Protein AF-0000000079302992 (afdb_homodimer)

Structure (mmCIF, N/CA/C/O backbone):
data_AF-0000000079302992-model_v1
#
loop_
_entity.id
_entity.type
_entity.pdbx_description
1 polymer 'Phage protein'
#
loop_
_atom_site.group_PDB
_atom_site.id
_atom_site.type_symbol
_atom_site.label_atom_id
_atom_site.label_alt_id
_atom_site.label_comp_id
_atom_site.label_asym_id
_atom_site.label_entity_id
_atom_site.label_seq_id
_atom_site.pdbx_PDB_ins_code
_atom_site.Cartn_x
_atom_site.Cartn_y
_atom_site.Cartn_z
_atom_site.occupancy
_atom_site.B_iso_or_equiv
_atom_site.auth_seq_id
_atom_site.auth_comp_id
_atom_site.auth_asym_id
_atom_site.auth_atom_id
_atom_site.pdbx_PDB_model_num
ATOM 1 N N . MET A 1 1 ? -8.242 -15.438 -8.922 1 84.38 1 MET A N 1
ATOM 2 C CA . MET A 1 1 ? -7.207 -14.555 -8.383 1 84.38 1 MET A CA 1
ATOM 3 C C . MET A 1 1 ? -7.672 -13.891 -7.09 1 84.38 1 MET A C 1
ATOM 5 O O . MET A 1 1 ? -8.742 -13.281 -7.055 1 84.38 1 MET A O 1
ATOM 9 N N . ALA A 1 2 ? -7.012 -14.219 -6.027 1 94 2 ALA A N 1
ATOM 10 C CA . ALA A 1 2 ? -7.34 -13.609 -4.742 1 94 2 ALA A CA 1
ATOM 11 C C . ALA A 1 2 ? -6.391 -12.461 -4.418 1 94 2 ALA A C 1
ATOM 13 O O . ALA A 1 2 ? -5.184 -12.664 -4.289 1 94 2 ALA A O 1
ATOM 14 N N . ILE A 1 3 ? -6.953 -11.305 -4.258 1 97.62 3 ILE A N 1
ATOM 15 C CA . ILE A 1 3 ? -6.125 -10.141 -3.955 1 97.62 3 ILE A CA 1
ATOM 16 C C . ILE A 1 3 ? -5.699 -10.18 -2.49 1 97.62 3 ILE A C 1
ATOM 18 O O . ILE A 1 3 ? -6.531 -10.352 -1.597 1 97.62 3 ILE A O 1
ATOM 22 N N . ILE A 1 4 ? -4.418 -10.094 -2.322 1 98.5 4 ILE A N 1
ATOM 23 C CA . ILE A 1 4 ? -3.846 -10.102 -0.981 1 98.5 4 ILE A CA 1
ATOM 24 C C . ILE A 1 4 ? -3.615 -8.672 -0.511 1 98.5 4 ILE A C 1
ATOM 26 O O . ILE A 1 4 ? -3.994 -8.305 0.605 1 98.5 4 ILE A O 1
ATOM 30 N N . ALA A 1 5 ? -2.967 -7.859 -1.36 1 98.75 5 ALA A N 1
ATOM 31 C CA . ALA A 1 5 ? -2.686 -6.457 -1.075 1 98.75 5 ALA A CA 1
ATOM 32 C C . ALA A 1 5 ? -2.98 -5.582 -2.291 1 98.75 5 ALA A C 1
ATOM 34 O O . ALA A 1 5 ? -2.74 -5.988 -3.43 1 98.75 5 ALA A O 1
ATOM 35 N N . LYS A 1 6 ? -3.49 -4.395 -2.039 1 98.88 6 LYS A N 1
ATOM 36 C CA . LYS A 1 6 ? -3.771 -3.396 -3.064 1 98.88 6 LYS A CA 1
ATOM 37 C C . LYS A 1 6 ? -3.402 -1.995 -2.584 1 98.88 6 LYS A C 1
ATOM 39 O O . LYS A 1 6 ? -3.799 -1.585 -1.491 1 98.88 6 LYS A O 1
ATOM 44 N N . THR A 1 7 ? -2.578 -1.265 -3.377 1 98.94 7 THR A N 1
ATOM 45 C CA . THR A 1 7 ? -2.27 0.136 -3.109 1 98.94 7 THR A CA 1
ATOM 46 C C . THR A 1 7 ? -2.818 1.03 -4.219 1 98.94 7 THR A C 1
ATOM 48 O O . THR A 1 7 ? -2.635 0.744 -5.402 1 98.94 7 THR A O 1
ATOM 51 N N . GLU A 1 8 ? -3.465 2.018 -3.799 1 98.81 8 GLU A N 1
ATOM 52 C CA . GLU A 1 8 ? -3.916 3.07 -4.703 1 98.81 8 GLU A CA 1
ATOM 53 C C . GLU A 1 8 ? -3.236 4.398 -4.387 1 98.81 8 GLU A C 1
ATOM 55 O O . GLU A 1 8 ? -3.236 4.844 -3.236 1 98.81 8 GLU A O 1
ATOM 60 N N . ILE A 1 9 ? -2.555 4.977 -5.336 1 98.62 9 ILE A N 1
ATOM 61 C CA . ILE A 1 9 ? -2.055 6.344 -5.289 1 98.62 9 ILE A CA 1
ATOM 62 C C . ILE A 1 9 ? -2.822 7.211 -6.285 1 98.62 9 ILE A C 1
ATOM 64 O O . ILE A 1 9 ? -2.992 6.828 -7.445 1 98.62 9 ILE A O 1
ATOM 68 N N . VAL A 1 10 ? -3.248 8.305 -5.824 1 97.94 10 VAL A N 1
ATOM 69 C CA . VAL A 1 10 ? -4.16 9.148 -6.586 1 97.94 10 VAL A CA 1
ATOM 70 C C . VAL A 1 10 ? -3.572 9.422 -7.969 1 97.94 10 VAL A C 1
ATOM 72 O O . VAL A 1 10 ? -2.4 9.789 -8.094 1 97.94 10 VAL A O 1
ATOM 75 N N . GLY A 1 11 ? -4.453 9.219 -9.023 1 97.06 11 GLY A N 1
ATOM 76 C CA . GLY A 1 11 ? -4.098 9.57 -10.383 1 97.06 11 GLY A CA 1
ATOM 77 C C . GLY A 1 11 ? -3.318 8.484 -11.102 1 97.06 11 GLY A C 1
ATOM 78 O O . GLY A 1 11 ? -2.951 8.641 -12.266 1 97.06 11 GLY A O 1
ATOM 79 N N . LEU A 1 12 ? -3.004 7.398 -10.344 1 98.5 12 LEU A N 1
ATOM 80 C CA . LEU A 1 12 ? -2.189 6.344 -10.938 1 98.5 12 LEU A CA 1
ATOM 81 C C . LEU A 1 12 ? -2.949 5.023 -10.977 1 98.5 12 LEU A C 1
ATOM 83 O O . LEU A 1 12 ? -4.008 4.898 -10.359 1 98.5 12 LEU A O 1
ATOM 87 N N . ASP A 1 13 ? -2.42 4.047 -11.734 1 98.12 13 ASP A N 1
ATOM 88 C CA . ASP A 1 13 ? -2.943 2.684 -11.711 1 98.12 13 ASP A CA 1
ATOM 89 C C . ASP A 1 13 ? -2.758 2.045 -10.336 1 98.12 13 ASP A C 1
ATOM 91 O O . ASP A 1 13 ? -1.791 2.346 -9.633 1 98.12 13 ASP A O 1
ATOM 95 N N . SER A 1 14 ? -3.627 1.142 -9.984 1 98.56 14 SER A N 1
ATOM 96 C CA . SER A 1 14 ? -3.467 0.391 -8.742 1 98.56 14 SER A CA 1
ATOM 97 C C . SER A 1 14 ? -2.273 -0.556 -8.82 1 98.56 14 SER A C 1
ATOM 99 O O . SER A 1 14 ? -1.981 -1.109 -9.883 1 98.56 14 SER A O 1
ATOM 101 N N . ILE A 1 15 ? -1.579 -0.698 -7.719 1 98.88 15 ILE A N 1
ATOM 102 C CA . ILE A 1 15 ? -0.561 -1.727 -7.539 1 98.88 15 ILE A CA 1
ATOM 103 C C . ILE A 1 15 ? -1.159 -2.922 -6.797 1 98.88 15 ILE A C 1
ATOM 105 O O . ILE A 1 15 ? -1.768 -2.762 -5.738 1 98.88 15 ILE A O 1
ATOM 109 N N . LEU A 1 16 ? -1.019 -4.152 -7.336 1 98.81 16 LEU A N 1
ATOM 110 C CA . LEU A 1 16 ?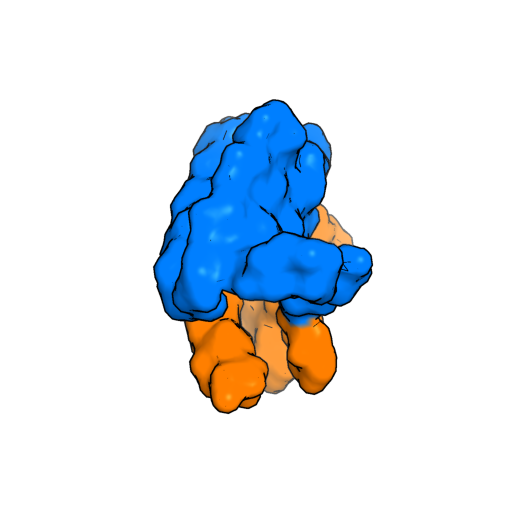 -1.707 -5.316 -6.781 1 98.81 16 LEU A CA 1
ATOM 111 C C . LEU A 1 16 ? -0.716 -6.426 -6.445 1 98.81 16 LEU A C 1
ATOM 113 O O . LEU A 1 16 ? 0.216 -6.684 -7.211 1 98.81 16 LEU A O 1
ATOM 117 N N . LEU A 1 17 ? -0.899 -7.027 -5.34 1 98.88 17 LEU A N 1
ATOM 118 C CA . LEU A 1 17 ? -0.371 -8.336 -4.992 1 98.88 17 LEU A CA 1
ATOM 119 C C . LEU A 1 17 ? -1.498 -9.352 -4.828 1 98.88 17 LEU A C 1
ATOM 121 O O . LEU A 1 17 ? -2.414 -9.148 -4.027 1 98.88 17 LEU A O 1
ATOM 125 N N . ALA A 1 18 ? -1.429 -10.453 -5.602 1 98.69 18 ALA A N 1
ATOM 126 C CA . ALA A 1 18 ? -2.494 -11.445 -5.582 1 98.69 18 ALA A CA 1
ATOM 127 C C . ALA A 1 18 ? -1.923 -12.859 -5.641 1 98.69 18 ALA A C 1
ATOM 129 O O . ALA A 1 18 ? -0.766 -13.055 -6.02 1 98.69 18 ALA A O 1
ATOM 130 N N . TYR A 1 19 ? -2.738 -13.797 -5.207 1 98.44 19 TYR A N 1
ATOM 131 C CA . TYR A 1 19 ? -2.445 -15.211 -5.414 1 98.44 19 TYR A CA 1
ATOM 132 C C . TYR A 1 19 ? -3.266 -15.773 -6.566 1 98.44 19 TYR A C 1
ATOM 134 O O . TYR A 1 19 ? -4.492 -15.633 -6.594 1 98.44 19 TYR A O 1
ATOM 142 N N . GLU A 1 20 ? -2.494 -16.328 -7.496 1 97.31 20 GLU A N 1
ATOM 143 C CA . GLU A 1 20 ? -3.154 -16.984 -8.625 1 97.31 20 GLU A CA 1
ATOM 144 C C . GLU A 1 20 ? -3.203 -18.5 -8.438 1 97.31 20 GLU A C 1
ATOM 146 O O . GLU A 1 20 ? -2.201 -19.188 -8.641 1 97.31 20 GLU A O 1
ATOM 151 N N . GLU A 1 21 ? -4.418 -19.016 -8.164 1 94.94 21 GLU A N 1
ATOM 152 C CA . GLU A 1 21 ? -4.602 -20.422 -7.816 1 94.94 21 GLU A CA 1
ATOM 153 C C . GLU A 1 21 ? -4.273 -21.344 -9 1 94.94 21 GLU A C 1
ATOM 155 O O . GLU A 1 21 ? -3.705 -22.422 -8.82 1 94.94 21 GLU A O 1
ATOM 160 N N . ALA A 1 22 ? -4.57 -20.906 -10.203 1 95.31 22 ALA A N 1
ATOM 161 C CA . ALA A 1 22 ? -4.422 -21.734 -11.398 1 95.31 22 ALA A CA 1
ATOM 162 C C . ALA A 1 22 ? -2.961 -22.109 -11.625 1 95.31 22 ALA A C 1
ATOM 164 O O . ALA A 1 22 ? -2.662 -23.219 -12.094 1 95.31 22 ALA A O 1
ATOM 165 N N . ILE A 1 23 ? -2.018 -21.219 -11.281 1 96.12 23 ILE A N 1
ATOM 166 C CA . ILE A 1 23 ? -0.597 -21.469 -11.516 1 96.12 23 ILE A CA 1
ATOM 167 C C . ILE A 1 23 ? 0.133 -21.578 -10.18 1 96.12 23 ILE A C 1
ATOM 169 O O . ILE A 1 23 ? 1.354 -21.734 -10.141 1 96.12 23 ILE A O 1
ATOM 173 N N . GLU A 1 24 ? -0.584 -21.438 -9.055 1 96.75 24 GLU A N 1
ATOM 174 C CA . GLU A 1 24 ? -0.082 -21.547 -7.688 1 96.75 24 GLU A CA 1
ATOM 175 C C . GLU A 1 24 ? 1.078 -20.578 -7.449 1 96.75 24 GLU A C 1
ATOM 177 O O . GLU A 1 24 ? 2.115 -20.969 -6.91 1 96.75 24 GLU A O 1
ATOM 182 N N . MET A 1 25 ? 0.99 -19.281 -7.91 1 98.19 25 MET A N 1
ATOM 183 C CA . MET A 1 25 ? 2.027 -18.266 -7.7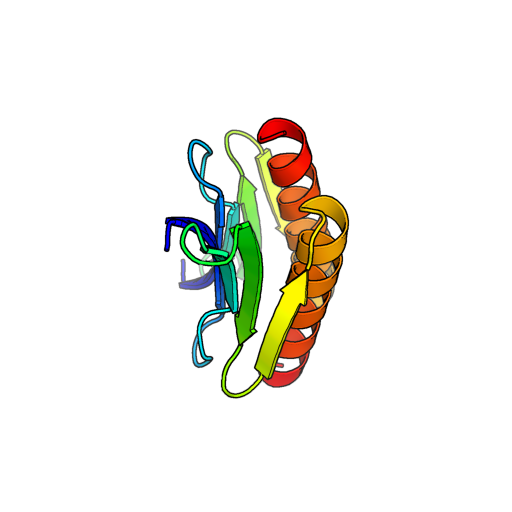73 1 98.19 25 MET A CA 1
ATOM 184 C C . MET A 1 25 ? 1.436 -16.953 -7.297 1 98.19 25 MET A C 1
ATOM 186 O O . MET A 1 25 ? 0.229 -16.734 -7.414 1 98.19 25 MET A O 1
ATOM 190 N N . TYR A 1 26 ? 2.277 -16.188 -6.77 1 98.44 26 TYR A N 1
ATOM 191 C CA . TYR A 1 26 ? 1.938 -14.805 -6.441 1 98.44 26 TYR A CA 1
ATOM 192 C C . TYR A 1 26 ? 2.244 -13.875 -7.609 1 98.44 26 TYR A C 1
ATOM 194 O O . TYR A 1 26 ? 3.27 -14.016 -8.273 1 98.44 26 TYR A O 1
ATOM 202 N N . VAL A 1 27 ? 1.284 -12.977 -7.848 1 98.75 27 VAL A N 1
ATOM 203 C CA . VAL A 1 27 ? 1.429 -12.07 -8.977 1 98.75 27 VAL A CA 1
ATOM 204 C C . VAL A 1 27 ? 1.433 -10.625 -8.484 1 98.75 27 VAL A C 1
ATOM 206 O O . VAL A 1 27 ? 0.581 -10.234 -7.684 1 98.75 27 VAL A O 1
ATOM 209 N N . VAL A 1 28 ? 2.477 -9.883 -8.945 1 98.75 28 VAL A N 1
ATOM 210 C CA . VAL A 1 28 ? 2.537 -8.438 -8.711 1 98.75 28 VAL A CA 1
ATOM 211 C C . VAL A 1 28 ? 2.275 -7.695 -10.016 1 98.75 28 VAL A C 1
ATOM 213 O O . VAL A 1 28 ? 2.865 -8.016 -11.047 1 98.75 28 VAL A O 1
ATOM 216 N N . SER A 1 29 ? 1.366 -6.695 -9.922 1 98.69 29 SER A N 1
ATOM 217 C CA . SER A 1 29 ? 1.068 -5.953 -11.141 1 98.69 29 SER A CA 1
ATOM 218 C C . SER A 1 29 ? 0.934 -4.461 -10.867 1 98.69 29 SER A C 1
ATOM 220 O O . SER A 1 29 ? 0.443 -4.062 -9.805 1 98.69 29 SER A O 1
ATOM 222 N N . TYR A 1 30 ? 1.402 -3.68 -11.812 1 98.62 30 TYR A N 1
ATOM 223 C CA . TYR A 1 30 ? 1.284 -2.227 -11.859 1 98.62 30 TYR A CA 1
ATOM 224 C C . TYR A 1 30 ? 1.378 -1.715 -13.289 1 98.62 30 TYR A C 1
ATOM 226 O O . TYR A 1 30 ? 2.443 -1.773 -13.914 1 98.62 30 TYR A O 1
ATOM 234 N N . GLY A 1 31 ? 0.218 -1.148 -13.797 1 96.81 31 GLY A N 1
ATOM 235 C CA . GLY A 1 31 ? 0.192 -0.823 -15.219 1 96.81 31 GLY A CA 1
ATOM 236 C C . GLY A 1 31 ? 0.479 -2.016 -16.109 1 96.81 31 GLY A C 1
ATOM 237 O O . GLY A 1 31 ? -0.206 -3.037 -16.031 1 96.81 31 GLY A O 1
ATOM 238 N N . GLU A 1 32 ? 1.616 -1.846 -16.922 1 97.5 32 GLU A N 1
ATOM 239 C CA . GLU A 1 32 ? 1.995 -2.916 -17.844 1 97.5 32 GLU A CA 1
ATOM 240 C C . GLU A 1 32 ? 2.936 -3.912 -17.172 1 97.5 32 GLU A C 1
ATOM 242 O O . GLU A 1 32 ? 3.227 -4.973 -17.734 1 97.5 32 GLU A O 1
ATOM 247 N N . TYR A 1 33 ? 3.393 -3.561 -16.062 1 98.19 33 TYR A N 1
ATOM 248 C CA . TYR A 1 33 ? 4.293 -4.438 -15.32 1 98.19 33 TYR A CA 1
ATOM 249 C C . TYR A 1 33 ? 3.529 -5.602 -14.695 1 98.19 33 TYR A C 1
ATOM 251 O O . TYR A 1 33 ? 2.545 -5.395 -13.977 1 98.19 33 TYR A O 1
ATOM 259 N N . ILE A 1 34 ? 3.955 -6.863 -14.953 1 98.38 34 ILE A N 1
ATOM 260 C CA . ILE A 1 34 ? 3.406 -8.07 -14.344 1 98.38 34 ILE A CA 1
ATOM 261 C C . ILE A 1 34 ? 4.523 -9.086 -14.109 1 98.38 34 ILE A C 1
ATOM 263 O O . ILE A 1 34 ? 5.266 -9.422 -15.031 1 98.38 34 ILE A O 1
ATOM 267 N N . ARG A 1 35 ? 4.664 -9.531 -12.836 1 98.5 35 ARG A N 1
ATOM 268 C CA . ARG A 1 35 ? 5.672 -10.539 -12.523 1 98.5 35 ARG A CA 1
ATOM 269 C C . ARG A 1 35 ? 5.125 -11.578 -11.547 1 98.5 35 ARG A C 1
ATOM 271 O O . ARG A 1 35 ? 4.312 -11.258 -10.68 1 98.5 35 ARG A O 1
ATOM 278 N N . GLU A 1 36 ? 5.637 -12.773 -11.688 1 98.5 36 GLU A N 1
ATOM 279 C CA . GLU A 1 36 ? 5.191 -13.891 -10.859 1 98.5 36 GLU A CA 1
ATOM 280 C C . GLU A 1 36 ? 6.289 -14.352 -9.906 1 98.5 36 GLU A C 1
ATOM 282 O O . GLU A 1 36 ? 7.469 -14.344 -10.258 1 98.5 36 GLU A O 1
ATOM 287 N N . TYR A 1 37 ? 5.949 -14.797 -8.75 1 98.31 37 TYR A N 1
ATOM 288 C CA . TYR A 1 37 ? 6.879 -15.25 -7.723 1 98.31 37 TYR A CA 1
ATOM 289 C C . TYR A 1 37 ? 6.367 -16.516 -7.035 1 98.31 37 TYR A C 1
ATOM 291 O O . TYR A 1 37 ? 5.164 -16.656 -6.816 1 98.31 37 TYR A O 1
ATOM 299 N N . LYS A 1 38 ? 7.23 -17.344 -6.625 1 97.38 38 LYS A N 1
ATOM 300 C CA . LYS A 1 38 ? 6.863 -18.547 -5.891 1 97.38 38 LYS A CA 1
ATOM 301 C C . LYS A 1 38 ? 6.648 -18.25 -4.41 1 97.38 38 LYS A C 1
ATOM 303 O O . LYS A 1 38 ? 5.844 -18.906 -3.748 1 97.38 38 LYS A O 1
ATOM 308 N N . SER A 1 39 ? 7.359 -17.281 -3.887 1 97.31 39 SER A N 1
ATOM 309 C CA . SER A 1 39 ? 7.348 -16.922 -2.473 1 97.31 39 SER A CA 1
ATOM 310 C C . SER A 1 39 ? 6.594 -15.609 -2.242 1 97.31 39 SER A C 1
ATOM 312 O O . SER A 1 39 ? 6.816 -14.625 -2.947 1 97.31 39 SER A O 1
ATOM 314 N N . ILE A 1 40 ? 5.734 -15.703 -1.213 1 97.5 40 ILE A N 1
ATOM 315 C CA . ILE A 1 40 ? 4.988 -14.492 -0.89 1 97.5 40 ILE A CA 1
ATOM 316 C C . ILE A 1 40 ? 5.953 -13.391 -0.451 1 97.5 40 ILE A C 1
ATOM 318 O O . ILE A 1 40 ? 5.742 -12.211 -0.748 1 97.5 40 ILE A O 1
ATOM 322 N N . ASP A 1 41 ? 7.043 -13.734 0.229 1 97.88 41 ASP A N 1
ATOM 323 C CA . ASP A 1 41 ? 7.996 -12.734 0.714 1 97.88 41 ASP A CA 1
ATOM 324 C C . ASP A 1 41 ? 8.695 -12.031 -0.448 1 97.88 41 ASP A C 1
ATOM 326 O O . ASP A 1 41 ? 8.867 -10.812 -0.426 1 97.88 41 ASP A O 1
ATOM 330 N N . LEU A 1 42 ? 9.055 -12.773 -1.448 1 98.31 42 LEU A N 1
ATOM 331 C CA . LEU A 1 42 ? 9.672 -12.188 -2.631 1 98.31 42 LEU A CA 1
ATOM 332 C C . LEU A 1 42 ? 8.688 -11.305 -3.385 1 98.31 42 LEU A C 1
ATOM 334 O O . LEU A 1 42 ? 9.047 -10.227 -3.859 1 98.31 42 LEU A O 1
ATOM 338 N N . ALA A 1 43 ? 7.504 -11.82 -3.498 1 98.69 43 ALA A N 1
ATOM 339 C CA . ALA A 1 43 ? 6.465 -11.047 -4.172 1 98.69 43 ALA A CA 1
ATOM 340 C C . ALA A 1 43 ? 6.215 -9.719 -3.449 1 98.69 43 ALA A C 1
ATOM 342 O O . ALA A 1 43 ? 6.074 -8.68 -4.09 1 98.69 43 ALA A O 1
ATOM 343 N N . PHE A 1 44 ? 6.184 -9.75 -2.156 1 98.81 44 PHE A N 1
ATOM 344 C CA . PHE A 1 44 ? 5.902 -8.547 -1.377 1 98.81 44 PHE A CA 1
ATOM 345 C C . PHE A 1 44 ? 7.027 -7.531 -1.525 1 98.81 44 PHE A C 1
ATOM 347 O O . PHE A 1 44 ? 6.777 -6.324 -1.596 1 98.81 44 PHE A O 1
ATOM 354 N N . GLU A 1 45 ? 8.227 -8 -1.548 1 98.62 45 GLU A N 1
ATOM 355 C CA . GLU A 1 45 ? 9.344 -7.098 -1.81 1 98.62 45 GLU A CA 1
ATOM 356 C C . GLU A 1 45 ? 9.164 -6.371 -3.139 1 98.62 45 GLU A C 1
ATOM 358 O O . GLU A 1 45 ? 9.406 -5.164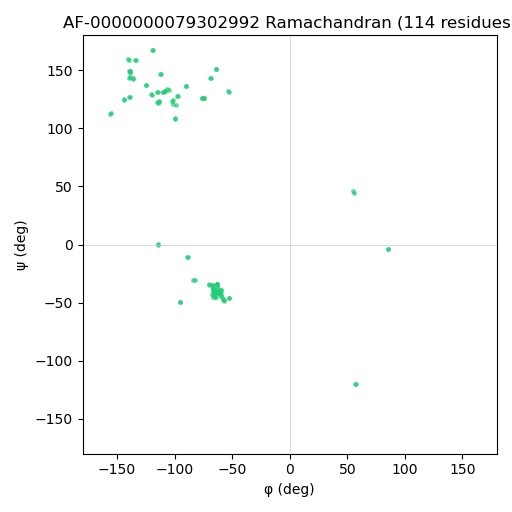 -3.23 1 98.62 45 GLU A O 1
ATOM 363 N N . CYS A 1 46 ? 8.844 -7.145 -4.168 1 98.81 46 CYS A N 1
ATOM 364 C CA . CYS A 1 46 ? 8.57 -6.551 -5.473 1 98.81 46 CYS A CA 1
ATOM 365 C C . CYS A 1 46 ? 7.402 -5.578 -5.398 1 98.81 46 CYS A C 1
ATOM 367 O O . CYS A 1 46 ? 7.453 -4.496 -5.984 1 98.81 46 CYS A O 1
ATOM 369 N N .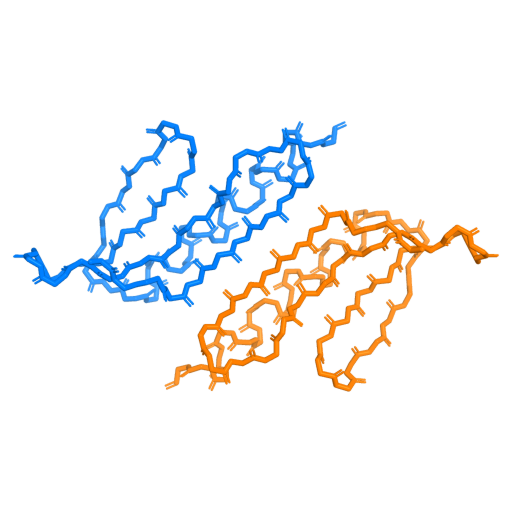 TYR A 1 47 ? 6.32 -5.961 -4.699 1 98.88 47 TYR A N 1
ATOM 370 C CA . TYR A 1 47 ? 5.152 -5.117 -4.477 1 98.88 47 TYR A CA 1
ATOM 371 C C . TYR A 1 47 ? 5.559 -3.766 -3.9 1 98.88 47 TYR A C 1
ATOM 373 O O . TYR A 1 47 ? 5.184 -2.717 -4.43 1 98.88 47 TYR A O 1
ATOM 381 N N . ILE A 1 48 ? 6.43 -3.762 -2.902 1 98.88 48 ILE A N 1
ATOM 382 C CA . ILE A 1 48 ? 6.898 -2.537 -2.262 1 98.88 48 ILE A CA 1
ATOM 383 C C . ILE A 1 48 ? 7.723 -1.72 -3.254 1 98.88 48 ILE A C 1
ATOM 385 O O . ILE A 1 48 ? 7.633 -0.491 -3.285 1 98.88 48 ILE A O 1
ATOM 389 N N . ARG A 1 49 ? 8.477 -2.322 -4.086 1 98.69 49 ARG A N 1
ATOM 390 C CA . ARG A 1 49 ? 9.25 -1.62 -5.105 1 98.69 49 ARG A CA 1
ATOM 391 C C . ARG A 1 49 ? 8.336 -0.897 -6.09 1 98.69 49 ARG A C 1
ATOM 393 O O . ARG A 1 49 ? 8.617 0.231 -6.492 1 98.69 49 ARG A O 1
ATOM 400 N N . GLN A 1 50 ? 7.273 -1.592 -6.438 1 98.81 50 GLN A N 1
ATOM 401 C CA . GLN A 1 50 ? 6.332 -0.971 -7.367 1 98.81 50 GLN A CA 1
ATOM 402 C C . GLN A 1 50 ? 5.582 0.179 -6.703 1 98.81 50 GLN A C 1
ATOM 404 O O . GLN A 1 50 ? 5.254 1.172 -7.355 1 98.81 50 GLN A O 1
ATOM 409 N N . VAL A 1 51 ? 5.277 0.079 -5.363 1 98.81 51 VAL A N 1
ATOM 410 C CA . VAL A 1 51 ? 4.664 1.183 -4.629 1 98.81 51 VAL A CA 1
ATOM 411 C C . VAL A 1 51 ? 5.598 2.391 -4.641 1 98.81 51 VAL A C 1
ATOM 413 O O . VAL A 1 51 ? 5.164 3.52 -4.883 1 98.81 51 VAL A O 1
ATOM 416 N N . ASN A 1 52 ? 6.906 2.191 -4.465 1 98.62 52 ASN A N 1
ATOM 417 C CA . ASN A 1 52 ? 7.891 3.268 -4.512 1 98.62 52 ASN A CA 1
ATOM 418 C C . ASN A 1 52 ? 7.969 3.896 -5.898 1 98.62 52 ASN A C 1
ATOM 420 O O . ASN A 1 52 ? 8.031 5.121 -6.027 1 98.62 52 ASN A O 1
ATOM 424 N N . LYS A 1 53 ? 8 3.074 -6.879 1 98.5 53 LYS A N 1
ATOM 425 C CA . LYS A 1 53 ? 8.008 3.584 -8.25 1 98.5 53 LYS A CA 1
ATOM 426 C C . LYS A 1 53 ? 6.789 4.461 -8.516 1 98.5 53 LYS A C 1
ATOM 428 O O . LYS A 1 53 ? 6.902 5.527 -9.125 1 98.5 53 LYS A O 1
ATOM 433 N N . ALA A 1 54 ? 5.605 3.967 -8.102 1 98.38 54 ALA A N 1
ATOM 434 C CA . ALA A 1 54 ? 4.367 4.723 -8.289 1 98.38 54 ALA A CA 1
ATOM 435 C C . ALA A 1 54 ? 4.434 6.066 -7.57 1 98.38 54 ALA A C 1
ATOM 437 O O . ALA A 1 54 ? 3.971 7.082 -8.094 1 98.38 54 ALA A O 1
ATOM 438 N N . TYR A 1 55 ? 5.027 6.012 -6.41 1 98.38 55 TYR A N 1
ATOM 439 C CA . TYR A 1 55 ? 5.211 7.258 -5.68 1 98.38 55 TYR A CA 1
ATOM 440 C C . TYR A 1 55 ? 6.094 8.227 -6.461 1 98.38 55 TYR A C 1
ATOM 442 O O . TYR A 1 55 ? 5.812 9.422 -6.52 1 98.38 55 TYR A O 1
ATOM 450 N N . ASP A 1 56 ? 7.105 7.82 -7.074 1 97.56 56 ASP A N 1
ATOM 451 C CA . ASP A 1 56 ? 7.973 8.648 -7.906 1 97.56 56 ASP A CA 1
ATOM 452 C C . ASP A 1 56 ? 7.215 9.203 -9.109 1 97.56 56 ASP A C 1
ATOM 454 O O . ASP A 1 56 ? 7.426 10.352 -9.5 1 97.56 56 ASP A O 1
ATOM 458 N N . ASP A 1 57 ? 6.328 8.406 -9.695 1 96 57 ASP A N 1
ATOM 459 C CA . ASP A 1 57 ? 5.504 8.844 -10.82 1 96 57 ASP A CA 1
ATOM 460 C C . ASP A 1 57 ? 4.527 9.938 -10.391 1 96 57 ASP A C 1
ATOM 462 O O . ASP A 1 57 ? 4.18 10.805 -11.188 1 96 57 ASP A O 1
ATOM 466 N N . TYR A 1 58 ? 3.988 9.773 -9.203 1 95.38 58 TYR A N 1
ATOM 467 C CA . TYR A 1 58 ? 3.033 10.719 -8.633 1 95.38 58 TYR A CA 1
ATOM 468 C C . TYR A 1 58 ? 3.686 12.078 -8.391 1 95.38 58 TYR A C 1
ATOM 470 O O . TYR A 1 58 ? 3.092 13.117 -8.68 1 95.38 58 TYR A O 1
ATOM 478 N N . ARG A 1 59 ? 4.863 12.086 -7.867 1 91.19 59 ARG A N 1
ATOM 479 C CA . ARG A 1 59 ? 5.574 13.32 -7.551 1 91.19 59 ARG A CA 1
ATOM 480 C C . ARG A 1 59 ? 5.891 14.109 -8.82 1 91.19 59 ARG A C 1
ATOM 482 O O . ARG A 1 59 ? 5.859 15.344 -8.805 1 91.19 59 ARG A O 1
ATOM 489 N N . MET B 1 1 ? -9.922 16.25 4.25 1 85.25 1 MET B N 1
ATOM 490 C CA . MET B 1 1 ? -8.844 15.281 4.148 1 85.25 1 MET B CA 1
ATOM 491 C C . MET B 1 1 ? -8.82 14.641 2.762 1 85.25 1 MET B C 1
ATOM 493 O O . MET B 1 1 ? -9.844 14.141 2.289 1 85.25 1 MET B O 1
ATOM 497 N N . ALA B 1 2 ? -7.75 14.859 2.041 1 94.06 2 ALA B N 1
ATOM 498 C CA . ALA B 1 2 ? -7.594 14.258 0.722 1 94.06 2 ALA B CA 1
ATOM 499 C C . ALA B 1 2 ? -6.664 13.047 0.779 1 94.06 2 ALA B C 1
ATOM 501 O O . ALA B 1 2 ? -5.492 13.172 1.136 1 94.06 2 ALA B O 1
ATOM 502 N N . ILE B 1 3 ? -7.184 11.93 0.394 1 97.62 3 ILE B N 1
ATOM 503 C CA . ILE B 1 3 ? -6.375 10.711 0.422 1 97.62 3 ILE B CA 1
ATOM 504 C C . ILE B 1 3 ? -5.406 10.711 -0.757 1 97.62 3 ILE B C 1
ATOM 506 O O . ILE B 1 3 ? -5.809 10.922 -1.902 1 97.62 3 ILE B O 1
ATOM 510 N N . ILE B 1 4 ? -4.176 10.547 -0.417 1 98.5 4 ILE B N 1
ATOM 511 C CA . ILE B 1 4 ? -3.125 10.5 -1.427 1 98.5 4 ILE B CA 1
ATOM 512 C C . ILE B 1 4 ? -2.812 9.047 -1.786 1 98.5 4 ILE B C 1
ATOM 514 O O . ILE B 1 4 ? -2.74 8.695 -2.967 1 98.5 4 ILE B O 1
ATOM 518 N N . ALA B 1 5 ? -2.602 8.211 -0.752 1 98.75 5 ALA B N 1
ATOM 519 C CA . ALA B 1 5 ? -2.316 6.789 -0.921 1 98.75 5 ALA B CA 1
ATOM 520 C C . ALA B 1 5 ? -3.109 5.949 0.075 1 98.75 5 ALA B C 1
ATOM 522 O O . ALA B 1 5 ? -3.305 6.355 1.223 1 98.75 5 ALA B O 1
ATOM 523 N N . LYS B 1 6 ? -3.572 4.797 -0.373 1 98.88 6 LYS B N 1
ATOM 524 C CA . LYS B 1 6 ? -4.285 3.828 0.452 1 98.88 6 LYS B CA 1
ATOM 525 C C . LYS B 1 6 ? -3.836 2.404 0.135 1 98.88 6 LYS B C 1
ATOM 527 O O . LYS B 1 6 ? -3.801 2.004 -1.03 1 98.88 6 LYS B O 1
ATOM 532 N N . THR B 1 7 ? -3.418 1.634 1.175 1 98.94 7 THR B N 1
ATOM 533 C CA . THR B 1 7 ? -3.109 0.215 1.033 1 98.94 7 THR B CA 1
ATOM 534 C C . THR B 1 7 ? -4.09 -0.635 1.833 1 98.94 7 THR B C 1
ATOM 536 O O . THR B 1 7 ? -4.363 -0.348 3 1 98.94 7 THR B O 1
ATOM 539 N N . GLU B 1 8 ? -4.582 -1.59 1.188 1 98.75 8 GLU B N 1
ATOM 540 C CA . GLU B 1 8 ? -5.406 -2.605 1.834 1 98.75 8 GLU B CA 1
ATOM 541 C C . GLU B 1 8 ? -4.73 -3.973 1.792 1 98.75 8 GLU B C 1
ATOM 543 O O . GLU B 1 8 ? -4.309 -4.434 0.727 1 98.75 8 GLU B O 1
ATOM 548 N N . ILE B 1 9 ? -4.492 -4.562 2.938 1 98.62 9 ILE B N 1
ATOM 549 C CA . ILE B 1 9 ? -4.09 -5.957 3.076 1 98.62 9 ILE B CA 1
ATOM 550 C C . ILE B 1 9 ? -5.227 -6.766 3.695 1 98.62 9 ILE B C 1
ATOM 552 O O . ILE B 1 9 ? -5.805 -6.35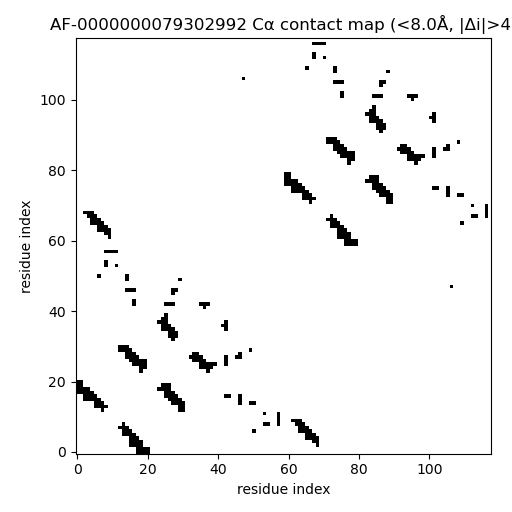9 4.707 1 98.62 9 ILE B O 1
ATOM 556 N N . VAL B 1 10 ? -5.516 -7.844 3.098 1 97.94 10 VAL B N 1
ATOM 557 C CA . VAL B 1 10 ? -6.691 -8.633 3.449 1 97.94 10 VAL B CA 1
ATOM 558 C C . VAL B 1 10 ? -6.695 -8.922 4.949 1 97.94 10 VAL B C 1
ATOM 560 O O . VAL B 1 10 ? -5.68 -9.336 5.512 1 97.94 10 VAL B O 1
ATOM 563 N N . GLY B 1 11 ? -7.902 -8.648 5.578 1 97.06 11 GLY B N 1
ATOM 564 C CA . GLY B 1 11 ? -8.117 -9.008 6.973 1 97.06 11 GLY B CA 1
ATOM 565 C C . GLY B 1 11 ? -7.609 -7.953 7.941 1 97.06 11 GLY B C 1
ATOM 566 O O . GLY B 1 11 ? -7.727 -8.109 9.156 1 97.06 11 GLY B O 1
ATOM 567 N N . LEU B 1 12 ? -6.98 -6.898 7.367 1 98.5 12 LEU B N 1
ATOM 568 C CA . LEU B 1 12 ? -6.395 -5.887 8.242 1 98.5 12 LEU B CA 1
ATOM 569 C C . LEU B 1 12 ? -7.023 -4.523 7.992 1 98.5 12 LEU B C 1
ATOM 571 O O . LEU B 1 12 ? -7.762 -4.344 7.02 1 98.5 12 LEU B O 1
ATOM 575 N N . ASP B 1 13 ? -6.766 -3.564 8.898 1 98.12 13 ASP B N 1
ATOM 576 C CA . ASP B 1 13 ? -7.164 -2.176 8.695 1 98.12 13 ASP B CA 1
ATOM 577 C C . ASP B 1 13 ? -6.438 -1.569 7.496 1 98.12 13 ASP B C 1
ATOM 579 O O . ASP B 1 13 ? -5.297 -1.934 7.203 1 98.12 13 ASP B O 1
ATOM 58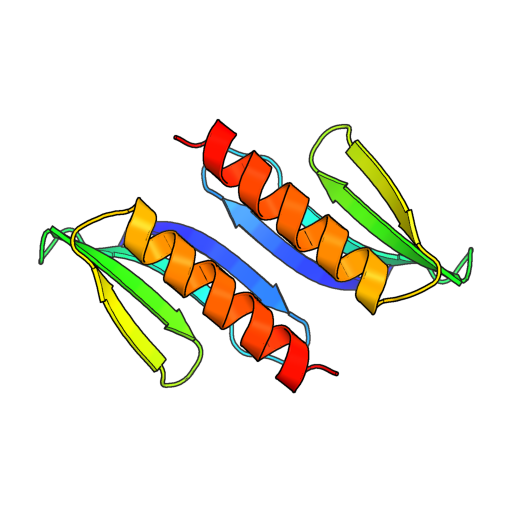3 N N . SER B 1 14 ? -7.047 -0.615 6.848 1 98.56 14 SER B N 1
ATOM 584 C CA . SER B 1 14 ? -6.387 0.113 5.77 1 98.56 14 SER B CA 1
ATOM 585 C C . SER B 1 14 ? -5.262 0.99 6.305 1 98.56 14 SER B C 1
ATOM 587 O O . SER B 1 14 ? -5.367 1.549 7.398 1 98.56 14 SER B O 1
ATOM 589 N N . ILE B 1 15 ? -4.195 1.075 5.543 1 98.88 15 ILE B N 1
ATOM 590 C CA . ILE B 1 15 ? -3.123 2.037 5.781 1 98.88 15 ILE B CA 1
ATOM 591 C C . ILE B 1 15 ? -3.32 3.258 4.887 1 98.88 15 ILE B C 1
ATOM 593 O O . ILE B 1 15 ? -3.48 3.125 3.67 1 98.88 15 ILE B O 1
ATOM 597 N N . LEU B 1 16 ? -3.32 4.484 5.457 1 98.81 16 LEU B N 1
ATOM 598 C CA . LEU B 1 16 ? -3.676 5.68 4.699 1 98.81 16 LEU B CA 1
ATOM 599 C C . LEU B 1 16 ? -2.568 6.727 4.785 1 98.81 16 LEU B C 1
ATOM 601 O O . LEU B 1 16 ? -1.996 6.945 5.855 1 98.81 16 LEU B O 1
ATOM 605 N N . LEU B 1 17 ? -2.281 7.312 3.701 1 98.88 17 LEU B N 1
ATOM 606 C CA . LEU B 1 17 ? -1.585 8.594 3.598 1 98.88 17 LEU B CA 1
ATOM 607 C C . LEU B 1 17 ? -2.504 9.664 3.023 1 98.88 17 LEU B C 1
ATOM 609 O O . LEU B 1 17 ? -3.045 9.508 1.927 1 98.88 17 LEU B O 1
ATOM 613 N N . ALA B 1 18 ? -2.68 10.758 3.781 1 98.69 18 ALA B N 1
ATOM 614 C CA . ALA B 1 18 ? -3.602 11.812 3.367 1 98.69 18 ALA B CA 1
ATOM 615 C C . ALA B 1 18 ? -3.018 13.195 3.654 1 98.69 18 ALA B C 1
ATOM 617 O O . ALA B 1 18 ? -2.092 13.328 4.457 1 98.69 18 ALA B O 1
ATOM 618 N N . TYR B 1 19 ? -3.549 14.172 2.951 1 98.38 19 TYR B N 1
ATOM 619 C CA . TYR B 1 19 ? -3.279 15.57 3.268 1 98.38 19 TYR B CA 1
ATOM 620 C C . TYR B 1 19 ? -4.449 16.203 4.02 1 98.38 19 TYR B C 1
ATOM 622 O O . TYR B 1 19 ? -5.594 16.125 3.566 1 98.38 19 TYR B O 1
ATOM 630 N N . GLU B 1 20 ? -4.055 16.719 5.184 1 97.31 20 GLU B N 1
ATOM 631 C CA . GLU B 1 20 ? -5.059 17.438 5.973 1 97.31 20 GLU B CA 1
ATOM 632 C C . GLU B 1 20 ? -4.938 18.938 5.793 1 97.31 20 GLU B C 1
ATOM 634 O O . GLU B 1 20 ? -4.059 19.578 6.383 1 97.31 20 GLU B O 1
ATOM 639 N N . GLU B 1 21 ? -5.926 19.531 5.078 1 95 21 GLU B N 1
ATOM 640 C CA . GLU B 1 21 ? -5.871 20.938 4.703 1 95 21 GLU B CA 1
ATOM 641 C C . GLU B 1 21 ? -5.977 21.844 5.926 1 95 21 GLU B C 1
ATOM 643 O O . GLU B 1 21 ? -5.32 22.875 5.996 1 95 21 GLU B O 1
ATOM 648 N N . ALA B 1 22 ? -6.742 21.453 6.922 1 95.25 22 ALA B N 1
ATOM 649 C CA . ALA B 1 22 ? -7.02 22.297 8.086 1 95.25 22 ALA B CA 1
ATOM 650 C C . ALA B 1 22 ? -5.742 22.594 8.867 1 95.25 22 ALA B C 1
ATOM 652 O O . ALA B 1 22 ? -5.582 23.672 9.422 1 95.25 22 ALA B O 1
ATOM 653 N N . ILE B 1 23 ? -4.797 21.625 8.906 1 96.25 23 ILE B N 1
ATOM 654 C CA . ILE B 1 23 ? -3.568 21.797 9.672 1 96.25 23 ILE B CA 1
ATOM 655 C C . ILE B 1 23 ? -2.371 21.844 8.727 1 96.25 23 ILE B C 1
ATOM 657 O O . ILE B 1 23 ? -1.223 21.922 9.172 1 96.25 23 ILE B O 1
ATOM 661 N N . GLU B 1 24 ? -2.611 21.734 7.418 1 96.75 24 GLU B N 1
ATOM 662 C CA . GLU B 1 24 ? -1.61 21.797 6.355 1 96.75 24 GLU B CA 1
ATOM 663 C C . GLU B 1 24 ? -0.507 20.781 6.578 1 96.75 24 GLU B C 1
ATOM 665 O O . GLU B 1 24 ? 0.679 21.094 6.496 1 96.75 24 GLU B O 1
ATOM 670 N N . MET B 1 25 ? -0.844 19.469 6.934 1 98.19 25 MET B N 1
ATOM 671 C CA . MET B 1 25 ? 0.103 18.391 7.199 1 98.19 25 MET B CA 1
ATOM 672 C C . MET B 1 25 ? -0.329 17.109 6.504 1 98.19 25 MET B C 1
ATOM 674 O O . MET B 1 25 ? -1.496 16.953 6.141 1 98.19 25 MET B O 1
ATOM 678 N N . TYR B 1 26 ? 0.607 16.297 6.336 1 98.44 26 TYR B N 1
ATOM 679 C CA . TYR B 1 26 ? 0.35 14.93 5.887 1 98.44 26 TYR B CA 1
ATOM 680 C C . TYR B 1 26 ? 0.131 14 7.074 1 98.44 26 TYR B C 1
ATOM 682 O O . TYR B 1 26 ? 0.828 14.094 8.086 1 98.44 26 TYR B O 1
ATOM 690 N N . VAL B 1 27 ? -0.895 13.164 6.91 1 98.75 27 VAL B N 1
ATOM 691 C CA . VAL B 1 27 ? -1.247 12.266 8.008 1 98.75 27 VAL B CA 1
ATOM 692 C C . VAL B 1 27 ? -1.139 10.82 7.535 1 98.75 27 VAL B C 1
ATOM 694 O O . VAL B 1 27 ? -1.646 10.461 6.469 1 98.75 27 VAL B O 1
ATOM 697 N N . VAL B 1 28 ? -0.396 10.008 8.352 1 98.75 28 VAL B N 1
ATOM 698 C CA . VAL B 1 28 ? -0.334 8.562 8.141 1 98.75 28 VAL B CA 1
ATOM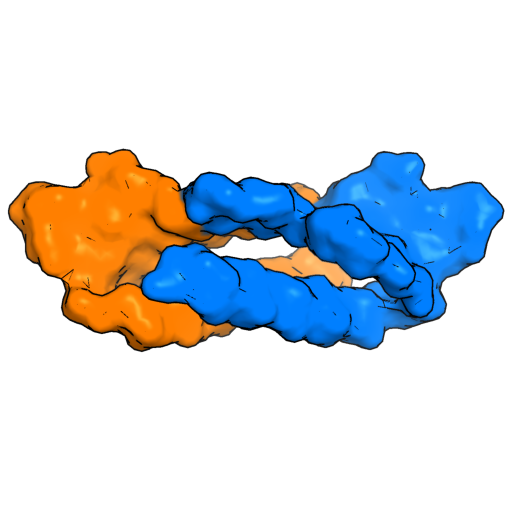 699 C C . VAL B 1 28 ? -1.122 7.852 9.242 1 98.75 28 VAL B C 1
ATOM 701 O O . VAL B 1 28 ? -0.957 8.148 10.422 1 98.75 28 VAL B O 1
ATOM 704 N N . SER B 1 29 ? -1.982 6.91 8.797 1 98.69 29 SER B N 1
ATOM 705 C CA . SER B 1 29 ? -2.77 6.199 9.805 1 98.69 29 SER B CA 1
ATOM 706 C C . SER B 1 29 ? -2.871 4.715 9.477 1 98.69 29 SER B C 1
ATOM 708 O O . SER B 1 29 ? -2.934 4.332 8.305 1 98.69 29 SER B O 1
ATOM 710 N N . TYR B 1 30 ? -2.852 3.906 10.531 1 98.62 30 TYR B N 1
ATOM 711 C CA . TYR B 1 30 ? -3.055 2.463 10.508 1 98.62 30 TYR B CA 1
ATOM 712 C C . TYR B 1 30 ? -3.551 1.962 11.859 1 98.62 30 TYR B C 1
ATOM 714 O O . TYR B 1 30 ? -2.801 1.951 12.844 1 98.62 30 TYR B O 1
ATOM 722 N N . GLY B 1 31 ? -4.844 1.491 11.867 1 96.88 31 GLY B N 1
ATOM 723 C CA . GLY B 1 31 ? -5.438 1.181 13.164 1 96.88 31 GLY B CA 1
ATOM 724 C C . GLY B 1 31 ? -5.445 2.361 14.109 1 96.88 31 GLY B C 1
ATOM 725 O O . GLY B 1 31 ? -5.988 3.42 13.789 1 96.88 31 GLY B O 1
ATOM 726 N N . GLU B 1 32 ? -4.734 2.154 15.297 1 97.56 32 GLU B N 1
ATOM 727 C CA . GLU B 1 32 ? -4.672 3.211 16.297 1 97.56 32 GLU B CA 1
ATOM 728 C C . GLU B 1 32 ? -3.49 4.145 16.047 1 97.56 32 GLU B C 1
ATOM 730 O O . GLU B 1 32 ? -3.375 5.191 16.688 1 97.56 32 GLU B O 1
ATOM 735 N N . TYR B 1 33 ? -2.672 3.74 15.195 1 98.19 33 TYR B N 1
ATOM 736 C CA . TYR B 1 33 ? -1.507 4.555 14.867 1 98.19 33 TYR B CA 1
ATOM 737 C C . TYR B 1 33 ? -1.899 5.754 14.016 1 98.19 33 TYR B C 1
ATOM 739 O O . TYR B 1 33 ? -2.549 5.598 12.977 1 98.19 33 TYR B O 1
ATOM 747 N N . ILE B 1 34 ? -1.522 6.996 14.438 1 98.31 34 ILE B N 1
ATOM 748 C CA . ILE B 1 34 ? -1.718 8.227 13.672 1 98.31 34 ILE B CA 1
ATOM 749 C C . ILE B 1 34 ? -0.533 9.164 13.898 1 98.31 34 ILE B C 1
ATOM 751 O O . ILE B 1 34 ? -0.17 9.453 15.039 1 98.31 34 ILE B O 1
ATOM 755 N N . ARG B 1 35 ? 0.095 9.594 12.781 1 98.5 35 ARG B N 1
ATOM 756 C CA . ARG B 1 35 ? 1.206 10.531 12.891 1 98.5 35 ARG B CA 1
ATOM 757 C C . ARG B 1 35 ? 1.134 11.594 11.797 1 98.5 35 ARG B C 1
ATOM 759 O O . ARG B 1 35 ? 0.697 11.312 10.68 1 98.5 35 ARG B O 1
ATOM 766 N N . GLU B 1 36 ? 1.636 12.758 12.133 1 98.5 36 GLU B N 1
ATOM 767 C CA . GLU B 1 36 ? 1.599 13.898 11.211 1 98.5 36 GLU B CA 1
ATOM 768 C C . GLU B 1 36 ? 3.004 14.281 10.758 1 98.5 36 GLU B C 1
ATOM 770 O O . GL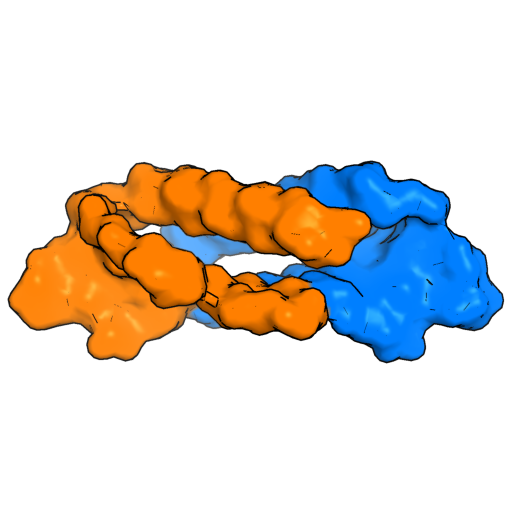U B 1 36 ? 3.957 14.211 11.539 1 98.5 36 GLU B O 1
ATOM 775 N N . TYR B 1 37 ? 3.15 14.742 9.562 1 98.31 37 TYR B N 1
ATOM 776 C CA . TYR B 1 37 ? 4.426 15.133 8.984 1 98.31 37 TYR B CA 1
ATOM 777 C C . TYR B 1 37 ? 4.281 16.422 8.172 1 98.31 37 TYR B C 1
ATOM 779 O O . TYR B 1 37 ? 3.262 16.625 7.512 1 98.31 37 TYR B O 1
ATOM 787 N N . LYS B 1 38 ? 5.289 17.188 8.125 1 97.31 38 LYS B N 1
ATOM 788 C CA . LYS B 1 38 ? 5.297 18.406 7.316 1 97.31 38 LYS B CA 1
ATOM 789 C C . LYS B 1 38 ? 5.664 18.094 5.867 1 97.31 38 LYS B C 1
ATOM 791 O O . LYS B 1 38 ? 5.215 18.781 4.949 1 97.31 38 LYS B O 1
ATOM 796 N N . SER B 1 39 ? 6.477 17.078 5.664 1 97.31 39 SER B N 1
ATOM 797 C CA . SER B 1 39 ? 6.996 16.688 4.355 1 97.31 39 SER B CA 1
ATOM 798 C C . SER B 1 39 ? 6.309 15.438 3.836 1 97.31 39 SER B C 1
ATOM 800 O O . SER B 1 39 ? 6.18 14.445 4.559 1 97.31 39 SER B O 1
ATOM 802 N N . ILE B 1 40 ? 5.914 15.555 2.551 1 97.38 40 ILE B N 1
ATOM 803 C CA . ILE B 1 40 ? 5.277 14.391 1.952 1 97.38 40 ILE B CA 1
ATOM 804 C C . ILE B 1 40 ? 6.266 13.227 1.905 1 97.38 40 ILE B C 1
ATOM 806 O O . ILE B 1 40 ? 5.883 12.07 2.086 1 97.38 40 ILE B O 1
ATOM 810 N N . ASP B 1 41 ? 7.555 13.484 1.699 1 97.81 41 ASP B N 1
ATOM 811 C CA . ASP B 1 41 ? 8.555 12.43 1.604 1 97.81 41 ASP B CA 1
ATOM 812 C C . ASP B 1 41 ? 8.719 11.695 2.936 1 97.81 41 ASP B C 1
ATOM 814 O O . ASP B 1 41 ? 8.812 10.469 2.971 1 97.81 41 ASP B O 1
ATOM 818 N N . LEU B 1 42 ? 8.711 12.43 4.008 1 98.25 42 LEU B N 1
ATOM 819 C CA . LEU B 1 42 ? 8.797 11.828 5.332 1 98.25 42 LEU B CA 1
ATOM 820 C C . LEU B 1 42 ? 7.539 11.016 5.641 1 98.25 42 LEU B C 1
ATOM 822 O O . LEU B 1 42 ? 7.625 9.922 6.207 1 98.25 42 LEU B O 1
ATOM 826 N N . ALA B 1 43 ? 6.441 11.602 5.289 1 98.62 43 ALA B N 1
ATOM 827 C CA . ALA B 1 43 ? 5.18 10.891 5.504 1 98.62 43 ALA B CA 1
ATOM 828 C C . ALA B 1 43 ? 5.145 9.578 4.727 1 98.62 43 ALA B C 1
ATOM 830 O O . ALA B 1 43 ? 4.711 8.555 5.25 1 98.62 43 ALA B O 1
ATOM 831 N N . PHE B 1 44 ? 5.613 9.602 3.518 1 98.81 44 PHE B N 1
ATOM 832 C CA . PHE B 1 44 ? 5.582 8.406 2.678 1 98.81 44 PHE B CA 1
ATOM 833 C C . PHE B 1 44 ? 6.504 7.332 3.232 1 98.81 44 PHE B C 1
ATOM 835 O O . PHE B 1 44 ? 6.176 6.145 3.186 1 98.81 44 PHE B O 1
ATOM 842 N N . GLU B 1 45 ? 7.633 7.734 3.729 1 98.62 45 GLU B N 1
ATOM 843 C CA . GLU B 1 45 ? 8.508 6.766 4.387 1 98.62 45 GLU B CA 1
ATOM 844 C C . GLU B 1 45 ? 7.789 6.066 5.535 1 98.62 45 GLU B C 1
ATOM 846 O O . GLU B 1 45 ? 7.902 4.852 5.699 1 98.62 45 GLU B O 1
ATOM 851 N N . CYS B 1 46 ? 7.133 6.859 6.375 1 98.81 46 CYS B N 1
ATOM 852 C CA . CYS B 1 46 ? 6.348 6.293 7.465 1 98.81 46 CYS B CA 1
ATOM 853 C C . CYS B 1 46 ? 5.246 5.387 6.934 1 98.81 46 CYS B C 1
ATOM 855 O O . CYS B 1 46 ? 5.004 4.312 7.477 1 98.81 46 CYS B O 1
ATOM 857 N N . TYR B 1 47 ? 4.543 5.836 5.883 1 98.88 47 TYR B N 1
ATOM 858 C CA . TYR B 1 47 ? 3.506 5.059 5.219 1 98.88 47 TYR B CA 1
ATOM 859 C C . TYR B 1 47 ? 4.027 3.68 4.824 1 98.88 47 TYR B C 1
ATOM 861 O O . TYR B 1 47 ? 3.418 2.66 5.156 1 98.88 47 TYR B O 1
ATOM 869 N N . ILE B 1 48 ? 5.207 3.617 4.238 1 98.88 48 ILE B N 1
ATOM 870 C CA . ILE B 1 48 ? 5.812 2.361 3.811 1 98.88 48 ILE B CA 1
ATOM 871 C C . ILE B 1 48 ? 6.148 1.507 5.031 1 98.88 48 ILE B C 1
ATOM 873 O O . ILE B 1 48 ? 5.973 0.286 5.008 1 98.88 48 ILE B O 1
ATOM 877 N N . ARG B 1 49 ? 6.566 2.074 6.098 1 98.69 49 ARG B N 1
ATOM 878 C CA . ARG B 1 49 ? 6.855 1.338 7.328 1 98.69 49 ARG B CA 1
ATOM 879 C C . ARG B 1 49 ? 5.594 0.678 7.875 1 98.69 49 ARG B C 1
ATOM 881 O O . ARG B 1 49 ? 5.637 -0.461 8.344 1 98.69 49 ARG B O 1
ATOM 888 N N . GLN B 1 50 ? 4.512 1.437 7.789 1 98.81 50 GLN B N 1
ATOM 889 C CA . GLN B 1 50 ? 3.254 0.88 8.281 1 98.81 50 GLN B CA 1
ATOM 890 C C . GLN B 1 50 ? 2.752 -0.234 7.367 1 98.81 50 GLN B C 1
ATOM 892 O O . GLN B 1 50 ? 2.145 -1.2 7.832 1 98.81 50 GLN B O 1
ATOM 897 N N . VAL B 1 51 ? 2.98 -0.132 6.02 1 98.81 51 VAL B N 1
ATOM 898 C CA . VAL B 1 51 ? 2.639 -1.209 5.098 1 98.81 51 VAL B CA 1
ATOM 899 C C . VAL B 1 51 ? 3.428 -2.465 5.453 1 98.81 51 VAL B C 1
ATOM 901 O O . VAL B 1 51 ? 2.871 -3.564 5.5 1 98.81 51 VAL B O 1
ATOM 904 N N . ASN B 1 52 ? 4.723 -2.338 5.789 1 98.62 52 ASN B N 1
ATOM 905 C CA . ASN B 1 52 ? 5.555 -3.465 6.195 1 98.62 52 ASN B CA 1
ATOM 906 C C . ASN B 1 52 ? 5.062 -4.086 7.496 1 98.62 52 ASN B C 1
ATOM 908 O O . ASN B 1 52 ? 5.004 -5.309 7.625 1 98.62 52 ASN B O 1
ATOM 912 N N . LYS B 1 53 ? 4.754 -3.254 8.422 1 98.5 53 LYS B N 1
ATOM 913 C CA . LYS B 1 53 ? 4.207 -3.75 9.68 1 98.5 53 LYS B CA 1
ATOM 914 C C . LYS B 1 53 ? 2.932 -4.555 9.445 1 98.5 53 LYS B C 1
ATOM 916 O O . LYS B 1 53 ? 2.746 -5.617 10.039 1 98.5 53 LYS B O 1
ATOM 921 N N . ALA B 1 54 ? 2.027 -4.004 8.625 1 98.31 54 ALA B N 1
ATOM 922 C CA . ALA B 1 54 ? 0.776 -4.688 8.312 1 98.31 54 ALA B CA 1
ATOM 923 C C . ALA B 1 54 ? 1.038 -6.043 7.66 1 98.31 54 ALA B C 1
ATOM 925 O O . ALA B 1 54 ? 0.352 -7.023 7.957 1 98.31 54 ALA B O 1
ATOM 926 N N . TYR B 1 55 ? 2.033 -6.02 6.824 1 98.38 55 TYR B N 1
ATOM 927 C CA . TYR B 1 55 ? 2.414 -7.285 6.207 1 98.38 55 TYR B CA 1
ATOM 928 C C . TYR B 1 55 ? 2.877 -8.289 7.262 1 98.38 55 TYR B C 1
ATOM 930 O O . TYR B 1 55 ? 2.529 -9.469 7.195 1 98.38 55 TYR B O 1
ATOM 938 N N . ASP B 1 56 ? 3.611 -7.941 8.211 1 97.56 56 ASP B N 1
ATOM 939 C CA . ASP B 1 56 ? 4.051 -8.805 9.305 1 97.56 56 ASP B CA 1
ATOM 940 C C . ASP B 1 56 ? 2.861 -9.305 10.117 1 97.56 56 ASP B C 1
ATOM 942 O O . ASP B 1 56 ? 2.844 -10.461 10.555 1 97.56 56 ASP B O 1
ATOM 946 N N . ASP B 1 57 ? 1.849 -8.469 10.328 1 95.94 57 ASP B N 1
ATOM 947 C CA . ASP B 1 57 ? 0.635 -8.844 11.047 1 95.94 57 ASP B CA 1
ATOM 948 C C . ASP B 1 57 ? -0.161 -9.891 10.266 1 95.94 57 ASP B C 1
ATOM 950 O O . ASP B 1 57 ? -0.827 -10.742 10.867 1 95.94 57 ASP B O 1
ATOM 954 N N . TYR B 1 58 ? -0.172 -9.703 8.969 1 95.31 58 TYR B N 1
ATOM 955 C CA . TYR B 1 58 ? -0.891 -10.602 8.07 1 95.31 58 TYR B CA 1
ATOM 956 C C . TYR B 1 58 ? -0.26 -11.992 8.062 1 95.31 58 TYR B C 1
ATOM 958 O O . TYR B 1 58 ? -0.967 -13 8.102 1 95.31 58 TYR B O 1
ATOM 966 N N . ARG B 1 59 ? 1.033 -12.047 7.977 1 90.94 59 ARG B N 1
ATOM 967 C CA . ARG B 1 59 ? 1.755 -13.32 7.91 1 90.94 59 ARG B CA 1
ATOM 968 C C . ARG B 1 59 ? 1.539 -14.133 9.18 1 90.94 59 ARG B C 1
ATOM 970 O O . ARG B 1 59 ? 1.454 -15.367 9.125 1 90.94 59 ARG B O 1
#

Solvent-accessible surface area (backbone atoms only — not comparable to full-atom values): 6469 Å² total; per-residue (Å²): 116,47,72,44,34,41,36,41,40,65,97,54,67,55,36,36,33,27,41,32,73,92,76,66,30,27,37,32,35,45,80,90,46,72,51,74,27,84,43,68,69,61,35,49,54,51,41,52,51,51,52,52,50,50,51,62,71,65,104,116,46,75,44,33,41,36,42,39,66,98,53,67,53,36,37,34,28,41,33,72,92,76,67,30,28,38,33,36,44,80,90,46,72,50,76,27,86,43,67,69,60,33,48,54,50,41,52,51,50,53,52,51,49,49,62,72,65,105

Nearest PDB structures (foldseek):
  8hje-assembly1_A  TM=5.718E-01  e=1.820E+00  Homo sapiens
  8p1q-assembly1_B-2  TM=6.126E-01  e=2.832E+00  Homo sapiens
  6h4h-assembly1_B-2  TM=5.886E-01  e=3.017E+00  Homo sapiens
  8p19-assembly1_A  TM=5.951E-01  e=3.017E+00  Homo sapiens
  8p1q-assembly1_A  TM=5.915E-01  e=3.017E+00  Homo sapiens

Sequence (118 aa):
MAIIAKTEIVGLDSILLAYEEAIEMYVVSYGEYIREYKSIDLAFECYIRQVNKAYDDYRMAIIAKTEIVGLDSILLAYEEAIEMYVVSYGEYIREYKSIDLAFECYIRQVNKAYDDYR

Organism: NCBI:txid2852023

Foldseek 3Di:
DAWDDWDDDPPAFIWTWGADPVVRWIWTDGVVDIDTHNDPVVSVVVSVVVVVVVVVVVD/DAWDDWDDDPPAFIWTWGADPVVRWIWTDGVVDIDTHNDPVVSVVVSVVVVVVVVVVVD

Radius of gyration: 14.27 Å; Cα contacts (8 Å, |Δi|>4): 228; chains: 2; bounding box: 18×44×34 Å

pLDDT: mean 97.66, std 2.2, range [84.38, 98.94]

Secondary structure (DSSP, 8-state):
-EEEEEEEETTSPPEEEEEETTTTEEEEEETTEEEEES-HHHHHHHHHHHHHHHHHHH-/-EEEEEEEETTSPPEEEEEETTTTEEEEEETTEEEEES-HHHHHHHHHHHHHHHHHHH-